Protein AF-A0A7K7XBL2-F1 (afdb_monomer)

Organism: NCBI:txid874463

InterPro domains:
  IPR002156 Ribonuclease H domain [PS50879] (1-96)
  IPR003308 Integrase, N-terminal zinc-binding domain [PF02022] (103-140)
  IPR003308 Integrase, N-terminal zinc-binding domain [PS50876] (98-141)
  IPR012337 Ribonuclease H-like superfamily [SSF53098] (4-95)
  IPR017856 Integrase-like, N-terminal [G3DSA:1.10.10.200] (102-154)
  IPR017856 Integrase-like, N-terminal [SSF46919] (98-147)
  IPR036397 Ribonuclease H superfamily [G3DSA:3.30.420.10] (1-101)

pLDDT: mean 78.13, std 14.76, range [28.42, 95.19]

Structure (mmCIF, N/CA/C/O backbone):
data_AF-A0A7K7XBL2-F1
#
_entry.id   AF-A0A7K7XBL2-F1
#
loop_
_atom_site.group_PDB
_atom_site.id
_atom_site.type_symbol
_atom_site.label_atom_id
_atom_site.label_alt_id
_atom_site.label_comp_id
_atom_site.label_asym_id
_atom_site.label_entity_id
_atom_site.label_seq_id
_atom_site.pdbx_PDB_ins_code
_atom_site.Cartn_x
_atom_site.Cartn_y
_atom_site.Cartn_z
_atom_site.occupancy
_atom_site.B_iso_or_equiv
_atom_site.auth_seq_id
_atom_site.auth_comp_id
_atom_site.auth_asym_id
_atom_site.auth_atom_id
_atom_site.pdbx_PDB_model_num
ATOM 1 N N . VAL A 1 1 ? 4.829 0.782 -4.643 1.00 77.38 1 VAL A N 1
ATOM 2 C CA . VAL A 1 1 ? 4.512 2.228 -4.648 1.00 77.38 1 VAL A CA 1
ATOM 3 C C . VAL A 1 1 ? 3.126 2.539 -4.106 1.00 77.38 1 VAL A C 1
ATOM 5 O O . VAL A 1 1 ? 3.065 3.155 -3.060 1.00 77.38 1 VAL A O 1
ATOM 8 N N . LYS A 1 2 ? 2.027 2.048 -4.707 1.00 87.38 2 LYS A N 1
ATOM 9 C CA . LYS A 1 2 ? 0.661 2.335 -4.210 1.00 87.38 2 LYS A CA 1
ATOM 10 C C . LYS A 1 2 ? 0.447 1.975 -2.727 1.00 87.38 2 LYS A C 1
ATOM 12 O O . LYS A 1 2 ? -0.120 2.770 -1.995 1.00 87.38 2 LYS A O 1
ATOM 17 N N . LEU A 1 3 ? 0.983 0.836 -2.269 1.00 90.31 3 LEU A N 1
ATOM 18 C CA . LEU A 1 3 ? 0.957 0.457 -0.846 1.00 90.31 3 LEU A CA 1
ATOM 19 C C . LEU A 1 3 ? 1.743 1.432 0.049 1.00 90.31 3 LEU A C 1
ATOM 21 O O . LEU A 1 3 ? 1.264 1.794 1.113 1.00 90.31 3 LEU A O 1
ATOM 25 N N . ALA A 1 4 ? 2.922 1.878 -0.393 1.00 90.69 4 ALA A N 1
ATOM 26 C CA . ALA A 1 4 ? 3.733 2.840 0.355 1.00 90.69 4 ALA A CA 1
ATOM 27 C C . ALA A 1 4 ? 3.031 4.203 0.458 1.00 90.69 4 ALA A C 1
ATOM 29 O O . ALA A 1 4 ? 2.942 4.756 1.544 1.00 90.69 4 ALA A O 1
ATOM 30 N N . ALA A 1 5 ? 2.420 4.674 -0.634 1.00 90.50 5 ALA A N 1
ATOM 31 C CA . ALA A 1 5 ? 1.599 5.884 -0.622 1.00 90.50 5 ALA A CA 1
ATOM 32 C C . ALA A 1 5 ? 0.406 5.765 0.346 1.00 90.50 5 ALA A C 1
ATOM 34 O O . ALA A 1 5 ? 0.039 6.732 1.009 1.00 90.50 5 ALA A O 1
ATOM 35 N N . SER A 1 6 ? -0.191 4.572 0.474 1.00 91.88 6 SER A N 1
ATOM 36 C CA . SER A 1 6 ? -1.220 4.329 1.493 1.00 91.88 6 SER A CA 1
ATOM 37 C C . SER A 1 6 ? -0.650 4.443 2.905 1.00 91.88 6 SER A C 1
ATOM 39 O O . SER A 1 6 ? -1.227 5.163 3.710 1.00 91.88 6 SER A O 1
ATOM 41 N N . VAL A 1 7 ? 0.494 3.816 3.197 1.00 93.94 7 VAL A N 1
ATOM 42 C CA . VAL A 1 7 ? 1.169 3.944 4.505 1.00 93.94 7 VAL A CA 1
ATOM 43 C C . VAL A 1 7 ? 1.428 5.410 4.856 1.00 93.94 7 VAL A C 1
ATOM 45 O O . VAL A 1 7 ? 1.053 5.851 5.939 1.00 93.94 7 VAL A O 1
ATOM 48 N N . GLU A 1 8 ? 1.983 6.183 3.922 1.00 93.62 8 GLU A N 1
ATOM 49 C CA . GLU A 1 8 ? 2.221 7.619 4.110 1.00 93.62 8 GLU A CA 1
ATOM 50 C C . GLU A 1 8 ? 0.920 8.387 4.368 1.00 93.62 8 GLU A C 1
ATOM 52 O O . GLU A 1 8 ? 0.862 9.223 5.265 1.00 93.62 8 GLU A O 1
ATOM 57 N N . THR A 1 9 ? -0.158 8.067 3.648 1.00 93.31 9 THR A N 1
ATOM 58 C CA . THR A 1 9 ? -1.471 8.700 3.859 1.00 93.31 9 THR A CA 1
ATOM 59 C C . THR A 1 9 ? -2.007 8.432 5.268 1.00 93.31 9 THR A C 1
ATOM 61 O O . THR A 1 9 ? -2.473 9.352 5.942 1.00 93.31 9 THR A O 1
ATOM 64 N N . PHE A 1 10 ? -1.908 7.186 5.742 1.00 93.88 10 PHE A N 1
ATOM 65 C CA . PHE A 1 10 ? -2.316 6.805 7.098 1.00 93.88 10 PHE A CA 1
ATOM 66 C C . PHE A 1 10 ? -1.456 7.480 8.173 1.00 93.88 10 PHE A C 1
ATOM 68 O O . PHE A 1 10 ? -1.978 7.871 9.218 1.00 93.88 10 PHE A O 1
ATOM 75 N N . GLN A 1 11 ? -0.163 7.669 7.907 1.00 94.12 11 GLN A N 1
ATOM 76 C CA . GLN A 1 11 ? 0.741 8.395 8.792 1.00 94.12 11 GLN A CA 1
ATOM 77 C C . GLN A 1 11 ? 0.396 9.888 8.871 1.00 94.12 11 GLN A C 1
ATOM 79 O O . GLN A 1 11 ? 0.334 10.446 9.970 1.00 94.12 11 GLN A O 1
ATOM 84 N N . LEU A 1 12 ? 0.181 10.536 7.721 1.00 94.44 12 LEU A N 1
ATOM 85 C CA . LEU A 1 12 ? -0.116 11.968 7.629 1.00 94.44 12 LEU A CA 1
ATOM 86 C C . LEU A 1 12 ? -1.440 12.308 8.313 1.00 94.44 12 LEU A C 1
ATOM 88 O O . LEU A 1 12 ? -1.511 13.261 9.084 1.00 94.44 12 LEU A O 1
ATOM 92 N N . LEU A 1 13 ? -2.465 11.487 8.087 1.00 92.88 13 LEU A N 1
ATOM 93 C CA . LEU A 1 13 ? -3.812 11.701 8.615 1.00 92.88 13 LEU A CA 1
ATOM 94 C C . LEU A 1 13 ? -4.085 10.883 9.882 1.00 92.88 13 LEU A C 1
ATOM 96 O O . LEU A 1 13 ? -5.236 10.580 10.186 1.00 92.88 13 LEU A O 1
ATOM 100 N N . LYS A 1 14 ? -3.054 10.518 10.657 1.00 90.81 14 LYS A N 1
ATOM 101 C CA . LYS A 1 14 ? -3.189 9.649 11.846 1.00 90.81 14 LYS A CA 1
ATOM 102 C C . LYS A 1 14 ? -4.218 10.138 12.882 1.00 90.81 14 LYS A C 1
ATOM 104 O O . LYS A 1 14 ? -4.860 9.324 13.542 1.00 90.81 14 LYS A O 1
ATOM 109 N N . ASN A 1 15 ? -4.396 11.456 12.988 1.00 92.06 15 ASN A N 1
ATOM 110 C CA . ASN A 1 15 ? -5.250 12.121 13.977 1.00 92.06 15 ASN A CA 1
ATOM 111 C C . ASN A 1 15 ? -6.544 12.707 13.377 1.00 92.06 15 ASN A C 1
ATOM 113 O O . ASN A 1 15 ? -7.228 13.464 14.054 1.00 92.06 15 ASN A O 1
ATOM 117 N N . GLU A 1 16 ? -6.874 12.386 12.128 1.00 93.75 16 GLU A N 1
ATOM 118 C CA . GLU A 1 16 ? -8.047 12.914 11.420 1.00 93.75 16 GLU A CA 1
ATOM 119 C C . GLU A 1 16 ? -8.793 11.776 10.727 1.00 93.75 16 GLU A C 1
ATOM 121 O O . GLU A 1 16 ? -8.146 10.792 10.383 1.00 93.75 16 GLU A O 1
ATOM 126 N N . PRO A 1 17 ? -10.114 11.852 10.485 1.00 93.12 17 PRO A N 1
ATOM 127 C CA . PRO A 1 17 ? -10.826 10.852 9.687 1.00 93.12 17 PRO A CA 1
ATOM 128 C C . PRO A 1 17 ? -10.264 10.765 8.258 1.00 93.12 17 PRO A C 1
ATOM 130 O O . PRO A 1 17 ? -9.901 11.772 7.657 1.00 93.12 17 PRO A O 1
ATOM 133 N N . LEU A 1 18 ? -10.201 9.552 7.703 1.00 93.88 18 LEU A N 1
ATOM 134 C CA . LEU A 1 18 ? -9.555 9.286 6.412 1.00 93.88 18 LEU A CA 1
ATOM 135 C C . LEU A 1 18 ? -10.541 8.665 5.422 1.00 93.88 18 LEU A C 1
ATOM 137 O O . LEU A 1 18 ? -11.119 7.622 5.702 1.00 93.88 18 LEU A O 1
ATOM 141 N N . ASN A 1 19 ? -10.653 9.247 4.230 1.00 92.56 19 ASN A N 1
ATOM 142 C CA . ASN A 1 19 ? -11.345 8.636 3.095 1.00 92.56 19 ASN A CA 1
ATOM 143 C C . ASN A 1 19 ? -10.319 8.306 2.008 1.00 92.56 19 ASN A C 1
ATOM 145 O O . ASN A 1 19 ? -9.900 9.185 1.255 1.00 92.56 19 ASN A O 1
ATOM 149 N N . LEU A 1 20 ? -9.895 7.045 1.936 1.00 90.44 20 LEU A N 1
ATOM 150 C CA . LEU A 1 20 ? -8.928 6.588 0.948 1.00 90.44 20 LEU A CA 1
ATOM 151 C C . LEU A 1 20 ? -9.640 6.107 -0.319 1.00 90.44 20 LEU A C 1
ATOM 153 O O . LEU A 1 20 ? -10.333 5.090 -0.320 1.00 90.44 20 LEU A O 1
ATOM 157 N N . ILE A 1 21 ? -9.405 6.811 -1.421 1.00 88.94 21 ILE A N 1
ATOM 158 C CA . ILE A 1 21 ? -9.854 6.411 -2.754 1.00 88.94 21 ILE A CA 1
ATOM 159 C C . ILE A 1 21 ? -8.642 5.839 -3.486 1.00 88.94 21 ILE A C 1
ATOM 161 O O . ILE A 1 21 ? -7.639 6.529 -3.660 1.00 88.94 21 ILE A O 1
ATOM 165 N N . SER A 1 22 ? -8.709 4.574 -3.898 1.00 87.62 22 SER A N 1
ATOM 166 C CA . SER A 1 22 ? -7.607 3.922 -4.613 1.00 87.62 22 SER A CA 1
ATOM 167 C C . SER A 1 22 ? -8.113 3.108 -5.790 1.00 87.62 22 SER A C 1
ATOM 169 O O . SER A 1 22 ? -9.135 2.432 -5.706 1.00 87.62 22 SER A O 1
ATOM 171 N N . ASP A 1 23 ? -7.360 3.111 -6.885 1.00 85.25 23 ASP A N 1
ATOM 172 C CA . ASP A 1 23 ? -7.607 2.248 -8.039 1.00 85.25 23 ASP A CA 1
ATOM 173 C C . ASP A 1 23 ? -6.952 0.866 -7.932 1.00 85.25 23 ASP A C 1
ATOM 175 O O . ASP A 1 23 ? -7.216 -0.034 -8.735 1.00 85.25 23 ASP A O 1
ATOM 179 N N . SER A 1 24 ? -6.145 0.660 -6.893 1.00 87.94 24 SER A N 1
ATOM 180 C CA . SER A 1 24 ? -5.448 -0.589 -6.636 1.00 87.94 24 SER A CA 1
ATOM 181 C C . SER A 1 24 ? -6.317 -1.548 -5.834 1.00 87.94 24 SER A C 1
ATOM 183 O O . SER A 1 24 ? -6.343 -1.487 -4.605 1.00 87.94 24 SER A O 1
ATOM 185 N N . LEU A 1 25 ? -6.955 -2.509 -6.513 1.00 89.12 25 LEU A N 1
ATOM 186 C CA . LEU A 1 25 ? -7.670 -3.612 -5.848 1.00 89.12 25 LEU A CA 1
ATOM 187 C C . LEU A 1 25 ? -6.809 -4.316 -4.797 1.00 89.12 25 LEU A C 1
ATOM 189 O O . LEU A 1 25 ? -7.324 -4.758 -3.774 1.00 89.12 25 LEU A O 1
ATOM 193 N N . TYR A 1 26 ? -5.500 -4.396 -5.038 1.00 89.50 26 TYR A N 1
ATOM 194 C CA . TYR A 1 26 ? -4.543 -4.979 -4.109 1.00 89.50 26 TYR A CA 1
ATOM 195 C C . TYR A 1 26 ? -4.496 -4.221 -2.773 1.00 89.50 26 TYR A C 1
ATOM 197 O O . TYR A 1 26 ? -4.626 -4.835 -1.719 1.00 89.50 26 TYR A O 1
ATOM 205 N N . VAL A 1 27 ? -4.380 -2.888 -2.811 1.00 91.38 27 VAL A N 1
ATOM 206 C CA . VAL A 1 27 ? -4.356 -2.043 -1.601 1.00 91.38 27 VAL A CA 1
ATOM 207 C C . VAL A 1 27 ? -5.685 -2.125 -0.856 1.00 91.38 27 VAL A C 1
ATOM 209 O O . VAL A 1 27 ? -5.694 -2.333 0.353 1.00 91.38 27 VAL A O 1
ATOM 212 N N . ILE A 1 28 ? -6.802 -2.025 -1.583 1.00 92.81 28 ILE A N 1
ATOM 213 C CA . ILE A 1 28 ? -8.148 -2.127 -1.004 1.00 92.81 28 ILE A CA 1
ATOM 214 C C . ILE A 1 28 ? -8.330 -3.475 -0.295 1.00 92.81 28 ILE A C 1
ATOM 216 O O . ILE A 1 28 ? -8.799 -3.534 0.837 1.00 92.81 28 ILE A O 1
ATOM 220 N N . SER A 1 29 ? -7.917 -4.565 -0.947 1.00 91.50 29 SER A N 1
ATOM 221 C CA . SER A 1 29 ? -8.049 -5.918 -0.397 1.00 91.50 29 SER A CA 1
ATOM 222 C C . SER A 1 29 ? -7.207 -6.122 0.858 1.00 91.50 29 SER A C 1
ATOM 224 O O . SER A 1 29 ? -7.648 -6.827 1.762 1.00 91.50 29 SER A O 1
ATOM 226 N N . ILE A 1 30 ? -6.018 -5.511 0.919 1.00 93.75 30 ILE A N 1
ATOM 227 C CA . ILE A 1 30 ? -5.188 -5.508 2.126 1.00 93.75 30 ILE A CA 1
ATOM 228 C C . ILE A 1 30 ? -5.911 -4.762 3.240 1.00 93.75 30 ILE A C 1
ATOM 230 O O . ILE A 1 30 ? -6.143 -5.349 4.288 1.00 93.75 30 ILE A O 1
ATOM 234 N N . LEU A 1 31 ? -6.316 -3.511 3.015 1.00 93.38 31 LEU A N 1
ATOM 235 C CA . LEU A 1 31 ? -6.936 -2.679 4.052 1.00 93.38 31 LEU A CA 1
ATOM 236 C C . LEU A 1 31 ? -8.222 -3.287 4.620 1.00 93.38 31 LEU A C 1
ATOM 238 O O . LEU A 1 31 ? -8.447 -3.209 5.819 1.00 93.38 31 LEU A O 1
ATOM 242 N N . ASN A 1 32 ? -9.010 -3.972 3.792 1.00 91.44 32 ASN A N 1
ATOM 243 C CA . ASN A 1 32 ? -10.224 -4.661 4.240 1.00 91.44 32 ASN A CA 1
ATOM 244 C C . ASN A 1 32 ? -9.961 -5.892 5.122 1.00 91.44 32 ASN A C 1
ATOM 246 O O . ASN A 1 32 ? -10.896 -6.436 5.702 1.00 91.44 32 ASN A O 1
ATOM 250 N N . ARG A 1 33 ? -8.728 -6.404 5.158 1.00 92.06 33 ARG A N 1
ATOM 251 C CA . ARG A 1 33 ? -8.378 -7.650 5.861 1.00 92.06 33 ARG A CA 1
ATOM 252 C C . ARG A 1 33 ? -7.321 -7.450 6.934 1.00 92.06 33 ARG A C 1
ATOM 254 O O . ARG A 1 33 ? -7.221 -8.290 7.821 1.00 92.06 33 ARG A O 1
ATOM 261 N N . ILE A 1 34 ? -6.536 -6.378 6.836 1.00 92.31 34 ILE A N 1
ATOM 262 C CA . ILE A 1 34 ? -5.315 -6.193 7.615 1.00 92.31 34 ILE A CA 1
ATOM 263 C C . ILE A 1 34 ? -5.607 -6.185 9.116 1.00 92.31 34 ILE A C 1
ATOM 265 O O . ILE A 1 34 ? -4.910 -6.878 9.846 1.00 92.31 34 ILE A O 1
ATOM 269 N N . GLU A 1 35 ? -6.696 -5.537 9.541 1.00 87.81 35 GLU A N 1
ATOM 270 C CA . GLU A 1 35 ? -7.133 -5.433 10.943 1.00 87.81 35 GLU A CA 1
ATOM 271 C C . GLU A 1 35 ? -7.329 -6.794 11.629 1.00 87.81 35 GLU A C 1
ATOM 273 O O . GLU A 1 35 ? -6.993 -6.958 12.797 1.00 87.81 35 GLU A O 1
ATOM 278 N N . HIS A 1 36 ? -7.817 -7.796 10.894 1.00 87.19 36 HIS A N 1
ATOM 279 C CA . HIS A 1 36 ? -8.119 -9.129 11.428 1.00 87.19 36 HIS A CA 1
ATOM 280 C C . HIS A 1 36 ? -7.154 -10.206 10.921 1.00 87.19 36 HIS A C 1
ATOM 282 O O . HIS A 1 36 ? -7.471 -11.397 10.942 1.00 87.19 36 HIS A O 1
ATOM 288 N N . SER A 1 37 ? -5.990 -9.805 10.413 1.00 88.12 37 SER A N 1
ATOM 289 C CA . SER A 1 37 ? -5.013 -10.721 9.829 1.00 88.12 37 SER A CA 1
ATOM 290 C C . SER A 1 37 ? -3.759 -10.839 10.683 1.00 88.12 37 SER A C 1
ATOM 292 O O . SER A 1 37 ? -3.337 -9.889 11.332 1.00 88.12 37 SER A O 1
ATOM 294 N N . PHE A 1 38 ? -3.121 -12.007 10.629 1.00 87.88 38 PHE A N 1
ATOM 295 C CA . PHE A 1 38 ? -1.785 -12.194 11.181 1.00 87.88 38 PHE A CA 1
ATOM 296 C C . PHE A 1 38 ? -0.751 -12.011 10.074 1.00 87.88 38 PHE A C 1
ATOM 298 O O . PHE A 1 38 ? -0.773 -12.723 9.065 1.00 87.88 38 PHE A O 1
ATOM 305 N N . LEU A 1 39 ? 0.169 -11.069 10.266 1.00 89.44 39 LEU A N 1
ATOM 306 C CA . LEU A 1 39 ? 1.279 -10.858 9.346 1.00 89.44 39 LEU A CA 1
ATOM 307 C C . LEU A 1 39 ? 2.400 -11.855 9.638 1.00 89.44 39 LEU A C 1
ATOM 309 O O . LEU A 1 39 ? 2.923 -11.926 10.748 1.00 89.44 39 LEU A O 1
ATOM 313 N N . LYS A 1 40 ? 2.789 -12.616 8.614 1.00 90.25 40 LYS A N 1
ATOM 314 C CA . LYS A 1 40 ? 3.963 -13.490 8.646 1.00 90.25 40 LYS A CA 1
ATOM 315 C C . LYS A 1 40 ? 5.106 -12.831 7.885 1.00 90.25 40 LYS A C 1
ATOM 317 O O . LYS A 1 40 ? 4.887 -12.266 6.814 1.00 90.25 40 LYS A O 1
ATOM 322 N N . GLU A 1 41 ? 6.321 -12.950 8.411 1.00 89.06 41 GLU A N 1
ATOM 323 C CA . GLU A 1 41 ? 7.515 -12.486 7.710 1.00 89.06 41 GLU A CA 1
ATOM 324 C C . GLU A 1 41 ? 7.698 -13.229 6.377 1.00 89.06 41 GLU A C 1
ATOM 326 O O . GLU A 1 41 ? 7.514 -14.446 6.274 1.00 89.06 41 GLU A O 1
ATOM 331 N N . VAL A 1 42 ? 8.043 -12.467 5.340 1.00 88.00 42 VAL A N 1
ATOM 332 C CA . VAL A 1 42 ? 8.262 -12.954 3.975 1.00 88.00 42 VAL A CA 1
ATOM 333 C C . VAL A 1 42 ? 9.661 -12.575 3.503 1.00 88.00 42 VAL A C 1
ATOM 335 O O . VAL A 1 42 ? 10.252 -11.615 3.989 1.00 88.00 42 VAL A O 1
ATOM 338 N N . HIS A 1 43 ? 10.176 -13.281 2.492 1.00 90.44 43 HIS A N 1
ATOM 339 C CA . HIS A 1 43 ? 11.507 -13.015 1.927 1.00 90.44 43 HIS A CA 1
ATOM 340 C C . HIS A 1 43 ? 11.706 -11.555 1.482 1.00 90.44 43 HIS A C 1
ATOM 342 O O . HIS A 1 43 ? 12.808 -11.017 1.575 1.00 90.44 43 HIS A O 1
ATOM 348 N N . ASN A 1 44 ? 10.639 -10.893 1.022 1.00 91.31 44 ASN A N 1
ATOM 349 C CA . ASN A 1 44 ? 10.675 -9.473 0.700 1.00 91.31 44 ASN A CA 1
ATOM 350 C C . ASN A 1 44 ? 10.523 -8.625 1.973 1.00 91.31 44 ASN A C 1
ATOM 352 O O . ASN A 1 44 ? 9.416 -8.226 2.341 1.00 91.31 44 ASN A O 1
ATOM 356 N N . LYS A 1 45 ? 11.657 -8.316 2.611 1.00 92.06 45 LYS A N 1
ATOM 357 C CA . LYS A 1 45 ? 11.713 -7.506 3.838 1.00 92.06 45 LYS A CA 1
ATOM 358 C C . LYS A 1 45 ? 11.032 -6.145 3.691 1.00 92.06 45 LYS A C 1
ATOM 360 O O . LYS A 1 45 ? 10.316 -5.732 4.592 1.00 92.06 45 LYS A O 1
ATOM 365 N N . ASN A 1 46 ? 11.189 -5.474 2.548 1.00 91.12 46 ASN A N 1
ATOM 366 C CA . ASN A 1 46 ? 10.578 -4.160 2.318 1.00 91.12 46 ASN A CA 1
ATOM 367 C C . ASN A 1 46 ? 9.049 -4.240 2.300 1.00 91.12 46 ASN A C 1
ATOM 369 O O . ASN A 1 46 ? 8.374 -3.383 2.864 1.00 91.12 46 ASN A O 1
ATOM 373 N N . LEU A 1 47 ? 8.496 -5.279 1.669 1.00 90.88 47 LEU A N 1
ATOM 374 C CA . LEU A 1 47 ? 7.054 -5.510 1.675 1.00 90.88 47 LEU A CA 1
ATOM 375 C C . LEU A 1 47 ? 6.553 -5.820 3.087 1.00 90.88 47 LEU A C 1
ATOM 377 O O . LEU A 1 47 ? 5.528 -5.277 3.488 1.00 90.88 47 LEU A O 1
ATOM 381 N N . PHE A 1 48 ? 7.275 -6.665 3.828 1.00 92.94 48 PHE A N 1
ATOM 382 C CA . PHE A 1 48 ? 6.920 -6.988 5.207 1.00 92.94 48 PHE A CA 1
ATOM 383 C C . PHE A 1 48 ? 6.912 -5.738 6.091 1.00 92.94 48 PHE A C 1
ATOM 385 O O . PHE A 1 48 ? 5.923 -5.497 6.769 1.00 92.94 48 PHE A O 1
ATOM 392 N N . ILE A 1 49 ? 7.948 -4.897 6.005 1.00 94.44 49 ILE A N 1
ATOM 393 C CA . ILE A 1 49 ? 8.020 -3.625 6.737 1.00 94.44 49 ILE A CA 1
ATOM 394 C C . ILE A 1 49 ? 6.809 -2.746 6.409 1.00 94.44 49 ILE A C 1
ATOM 396 O O . ILE A 1 49 ? 6.117 -2.315 7.322 1.00 94.44 49 ILE A O 1
ATOM 400 N N . LEU A 1 50 ? 6.498 -2.536 5.124 1.00 95.00 50 LEU A N 1
ATOM 401 C CA . LEU A 1 50 ? 5.346 -1.719 4.723 1.00 95.00 50 LEU A CA 1
ATOM 402 C C . LEU A 1 50 ? 4.017 -2.260 5.265 1.00 95.00 50 LEU A C 1
ATOM 404 O O . LEU A 1 50 ? 3.174 -1.477 5.694 1.00 95.00 50 LEU A O 1
ATOM 408 N N . LEU A 1 51 ? 3.817 -3.580 5.234 1.00 94.62 51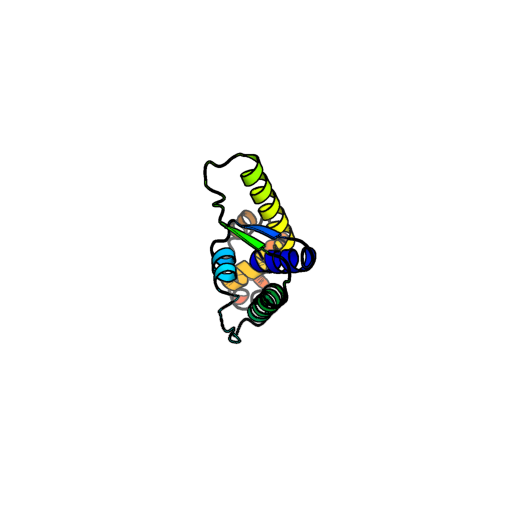 LEU A N 1
ATOM 409 C CA . LEU A 1 51 ? 2.599 -4.210 5.745 1.00 94.62 51 LEU A CA 1
ATOM 410 C C . LEU A 1 51 ? 2.500 -4.094 7.265 1.00 94.62 51 LEU A C 1
ATOM 412 O O . LEU A 1 51 ? 1.438 -3.730 7.757 1.00 94.62 51 LEU A O 1
ATOM 416 N N . SER A 1 52 ? 3.588 -4.346 7.991 1.00 94.25 52 SER A N 1
ATOM 417 C CA . SER A 1 52 ? 3.629 -4.207 9.450 1.00 94.25 52 SER A CA 1
ATOM 418 C C . SER A 1 52 ? 3.377 -2.764 9.876 1.00 94.25 52 SER A C 1
ATOM 420 O O . SER A 1 52 ? 2.532 -2.515 10.726 1.00 94.25 52 SER A O 1
ATOM 422 N N . THR A 1 53 ? 4.005 -1.793 9.210 1.00 95.19 53 THR A N 1
ATOM 423 C CA . THR A 1 53 ? 3.759 -0.372 9.479 1.00 95.19 53 THR A CA 1
ATOM 424 C C . THR A 1 53 ? 2.311 0.025 9.183 1.00 95.19 53 THR A C 1
ATOM 426 O O . THR A 1 53 ? 1.697 0.747 9.965 1.00 95.19 53 THR A O 1
ATOM 429 N N . LEU A 1 54 ? 1.731 -0.453 8.075 1.00 94.94 54 LEU A N 1
ATOM 430 C CA . LEU A 1 54 ? 0.320 -0.200 7.774 1.00 94.94 54 LEU A CA 1
ATOM 431 C C . LEU A 1 54 ? -0.602 -0.804 8.839 1.00 94.94 54 LEU A C 1
ATOM 433 O O . LEU A 1 54 ? -1.565 -0.162 9.248 1.00 94.94 54 LEU A O 1
ATOM 437 N N . TYR A 1 55 ? -0.304 -2.028 9.272 1.00 95.00 55 TYR A N 1
ATOM 438 C CA . TYR A 1 55 ? -1.040 -2.736 10.313 1.00 95.00 55 TYR A CA 1
ATOM 439 C C . TYR A 1 55 ? -1.020 -1.959 11.632 1.00 95.00 55 TYR A C 1
ATOM 441 O O . TYR A 1 55 ? -2.083 -1.706 12.194 1.00 95.00 55 TYR A O 1
ATOM 449 N N . ASP A 1 56 ? 0.148 -1.474 12.057 1.00 93.94 56 ASP A N 1
ATOM 450 C CA . ASP A 1 56 ? 0.284 -0.648 13.261 1.00 93.94 56 ASP A CA 1
ATOM 451 C C . ASP A 1 56 ? -0.548 0.638 13.167 1.00 93.94 56 ASP A C 1
ATOM 453 O O . ASP A 1 56 ? -1.224 1.013 14.129 1.00 93.94 56 ASP A O 1
ATOM 457 N N . TYR A 1 57 ? -0.556 1.299 12.001 1.00 94.00 57 TYR A N 1
ATOM 458 C CA . TYR A 1 57 ? -1.367 2.499 11.788 1.00 94.00 57 TYR A CA 1
ATOM 459 C C . TYR A 1 57 ? -2.864 2.235 11.790 1.00 94.00 57 TYR A C 1
ATOM 461 O O . TYR A 1 57 ? -3.604 3.115 12.217 1.00 94.00 57 TYR A O 1
ATOM 469 N N . VAL A 1 58 ? -3.313 1.082 11.294 1.00 92.69 58 VAL A N 1
ATOM 470 C CA . VAL A 1 58 ? -4.730 0.703 11.314 1.00 92.69 58 VAL A CA 1
ATOM 471 C C . VAL A 1 58 ? -5.157 0.354 12.738 1.00 92.69 58 VAL A C 1
ATOM 473 O O . VAL A 1 58 ? -6.168 0.872 13.201 1.00 92.69 58 VAL A O 1
ATOM 476 N N . LEU A 1 59 ? -4.363 -0.442 13.459 1.00 91.62 59 LEU A N 1
ATOM 477 C CA . LEU A 1 59 ? -4.679 -0.863 14.825 1.00 91.62 59 LEU A CA 1
ATOM 478 C C . LEU A 1 59 ? -4.652 0.277 15.844 1.00 91.62 59 LEU A C 1
ATOM 480 O O . LEU A 1 59 ? -5.514 0.345 16.715 1.00 91.62 59 LEU A O 1
ATOM 484 N N . CYS A 1 60 ? -3.657 1.164 15.772 1.00 90.62 60 CYS A N 1
ATOM 485 C CA . CYS A 1 60 ? -3.500 2.246 16.750 1.00 90.62 60 CYS A CA 1
ATOM 486 C C . CYS A 1 60 ? -4.417 3.444 16.468 1.00 90.62 60 CYS A C 1
ATOM 488 O O . CYS A 1 60 ? -4.320 4.477 17.138 1.00 90.62 60 CYS A O 1
ATOM 490 N N . ARG A 1 61 ? -5.260 3.367 15.437 1.00 91.38 61 ARG A N 1
ATOM 491 C CA . ARG A 1 61 ? -6.036 4.507 14.970 1.00 91.38 61 ARG A CA 1
ATOM 492 C C . ARG A 1 61 ? -7.274 4.727 15.830 1.00 91.38 61 ARG A C 1
ATOM 494 O O . ARG A 1 61 ? -8.148 3.876 15.901 1.00 91.38 61 ARG A O 1
ATOM 501 N N . CYS A 1 62 ? -7.412 5.928 16.388 1.00 91.25 62 CYS A N 1
ATOM 502 C CA . CYS A 1 62 ? -8.629 6.321 17.113 1.00 91.25 62 CYS A CA 1
ATOM 503 C C . CYS A 1 62 ? -9.751 6.837 16.192 1.00 91.25 62 CYS A C 1
ATOM 505 O O . CYS A 1 62 ? -10.899 6.944 16.613 1.00 91.25 62 CYS A O 1
ATOM 507 N N . HIS A 1 63 ? -9.421 7.202 14.950 1.00 92.19 63 HIS A N 1
ATOM 508 C CA . HIS A 1 63 ? -10.350 7.814 13.999 1.00 92.19 63 HIS A CA 1
ATOM 509 C C . HIS A 1 63 ? -10.779 6.819 12.924 1.00 92.19 63 HIS A C 1
ATOM 511 O O . HIS A 1 63 ? -9.952 6.086 12.377 1.00 92.19 63 HIS A O 1
ATOM 517 N N . CYS A 1 64 ? -12.058 6.859 12.549 1.00 90.75 64 CYS A N 1
ATOM 518 C CA . CYS A 1 64 ? -12.587 6.037 11.465 1.00 90.75 64 CYS A CA 1
ATOM 519 C C . CYS A 1 64 ? -11.836 6.293 10.147 1.00 90.75 64 CYS A C 1
ATOM 521 O O . CYS A 1 64 ? -11.312 7.389 9.890 1.00 90.75 64 CYS A O 1
ATOM 523 N N . PHE A 1 65 ? -11.795 5.273 9.298 1.00 93.56 65 PHE A N 1
ATOM 524 C CA . PHE A 1 65 ? -11.368 5.416 7.917 1.00 93.56 65 PHE A CA 1
ATOM 525 C C . PHE A 1 65 ? -12.292 4.625 6.994 1.00 93.56 65 PHE A C 1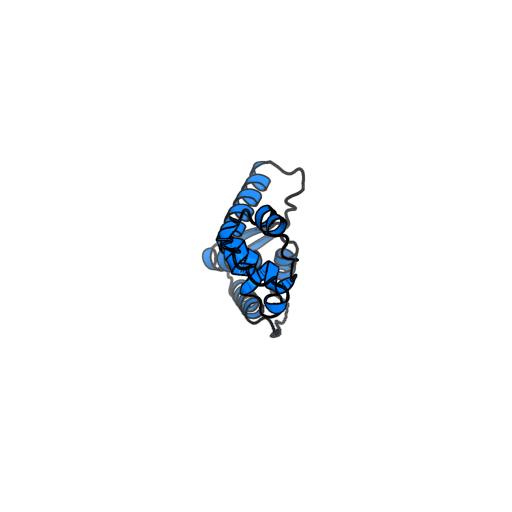
ATOM 527 O O . PHE A 1 65 ? -12.822 3.584 7.373 1.00 93.56 65 PHE A O 1
ATOM 534 N N . TYR A 1 66 ? -12.474 5.129 5.779 1.00 92.25 66 TYR A N 1
ATOM 535 C CA . TYR A 1 66 ? -13.236 4.473 4.726 1.00 92.25 66 TYR A CA 1
ATOM 536 C C . TYR A 1 66 ? -12.344 4.269 3.518 1.00 92.25 66 TYR A C 1
ATOM 538 O O . TYR A 1 66 ? -11.534 5.132 3.173 1.00 92.25 66 TYR A O 1
ATOM 546 N N . VAL A 1 67 ? -12.504 3.124 2.864 1.00 91.31 67 VAL A N 1
ATOM 547 C CA . VAL A 1 67 ? -11.708 2.765 1.696 1.00 91.31 67 VAL A CA 1
ATOM 548 C C . VAL A 1 67 ? -12.639 2.446 0.536 1.00 91.31 67 VAL A C 1
ATOM 550 O O . VAL A 1 67 ? -13.524 1.601 0.656 1.00 91.31 67 VAL A O 1
ATOM 553 N N . ILE A 1 68 ? -12.443 3.120 -0.596 1.00 89.88 68 ILE A N 1
ATOM 554 C CA . ILE A 1 68 ? -13.253 2.940 -1.803 1.00 89.88 68 ILE A CA 1
ATOM 555 C C . ILE A 1 68 ? -12.344 2.548 -2.963 1.00 89.88 68 ILE A C 1
ATOM 557 O O . ILE A 1 68 ? -11.354 3.224 -3.258 1.00 89.88 68 ILE A O 1
ATOM 561 N N . HIS A 1 69 ? -12.706 1.458 -3.646 1.00 88.19 69 HIS A N 1
ATOM 562 C CA . HIS A 1 69 ? -12.062 1.077 -4.899 1.00 88.19 69 HIS A CA 1
ATOM 563 C C . HIS A 1 69 ? -12.632 1.874 -6.076 1.00 88.19 69 HIS A C 1
ATOM 565 O O . HIS A 1 69 ? -13.846 1.910 -6.268 1.00 88.19 69 HIS A O 1
ATOM 571 N N . PHE A 1 70 ? -11.761 2.459 -6.897 1.00 79.50 70 PHE A N 1
ATOM 572 C CA . PHE A 1 70 ? -12.137 3.209 -8.095 1.00 79.50 70 PHE A CA 1
ATOM 573 C C . PHE A 1 70 ? -11.397 2.685 -9.327 1.00 79.50 70 PHE A C 1
ATOM 575 O O . PHE A 1 70 ? -10.188 2.831 -9.435 1.00 79.50 70 PHE A O 1
ATOM 582 N N . LYS A 1 71 ? -12.081 2.116 -10.323 1.00 70.94 71 LYS A N 1
ATOM 583 C CA . LYS A 1 71 ? -11.401 1.742 -11.577 1.00 70.94 71 LYS A CA 1
ATOM 584 C C . LYS A 1 71 ? -11.085 2.989 -12.406 1.00 70.94 71 LYS A C 1
ATOM 586 O O . LYS A 1 71 ? -11.992 3.617 -12.943 1.00 70.94 71 LYS A O 1
ATOM 591 N N . SER A 1 72 ? -9.802 3.262 -12.619 1.00 59.69 72 SER A N 1
ATOM 592 C CA . SER A 1 72 ? -9.286 4.326 -13.497 1.00 59.69 72 SER A CA 1
ATOM 593 C C . SER A 1 72 ? -9.776 4.237 -14.955 1.00 59.69 72 SER A C 1
ATOM 595 O O . SER A 1 72 ? -9.775 5.241 -15.659 1.00 59.69 72 SER A O 1
ATOM 597 N N . HIS A 1 73 ? -10.273 3.074 -15.395 1.00 62.66 73 HIS A N 1
ATOM 598 C CA . HIS A 1 73 ? -10.838 2.848 -16.736 1.00 62.66 73 HIS A CA 1
ATOM 599 C C . HIS A 1 73 ? -12.375 2.859 -16.800 1.00 62.66 73 HIS A C 1
ATOM 601 O O . HIS A 1 73 ? -12.956 2.267 -17.707 1.00 62.66 73 HIS A O 1
ATOM 607 N N . THR A 1 74 ? -13.057 3.473 -15.834 1.00 55.44 74 THR A N 1
ATOM 608 C CA . THR A 1 74 ? -14.523 3.610 -15.878 1.00 55.44 74 THR A CA 1
ATOM 609 C C . THR A 1 74 ? -14.937 4.998 -16.351 1.00 55.44 74 THR A C 1
ATOM 611 O O . THR A 1 74 ? -14.200 5.969 -16.192 1.00 55.44 74 THR A O 1
ATOM 614 N N . SER A 1 75 ? -16.128 5.089 -16.946 1.00 57.12 75 SER A N 1
ATOM 615 C CA . SER A 1 75 ? -16.786 6.315 -17.421 1.00 57.12 75 SER A CA 1
ATOM 616 C C . SER A 1 75 ? -17.277 7.194 -16.260 1.00 57.12 75 SER A C 1
ATOM 618 O O . SER A 1 75 ? -18.451 7.552 -16.182 1.00 57.12 75 SER A O 1
ATOM 620 N N . LEU A 1 76 ? -16.389 7.470 -15.308 1.00 57.16 76 LEU A N 1
ATOM 621 C CA . LEU A 1 76 ? -16.640 8.282 -14.124 1.00 57.16 76 LEU A CA 1
ATOM 622 C C . LEU A 1 76 ? -16.291 9.759 -14.389 1.00 57.16 76 LEU A C 1
ATOM 624 O O . LEU A 1 76 ? -15.631 10.065 -15.387 1.00 57.16 76 LEU A O 1
ATOM 628 N N . PRO A 1 77 ? -16.757 10.695 -13.535 1.00 60.56 77 PRO A N 1
ATOM 629 C CA . PRO A 1 77 ? -16.562 12.124 -13.743 1.00 60.56 77 PRO A CA 1
ATOM 630 C C . PRO A 1 77 ? -15.084 12.469 -13.940 1.00 60.56 77 PRO A C 1
ATOM 632 O O . PRO A 1 77 ? -14.224 12.057 -13.158 1.00 60.56 77 PRO A O 1
ATOM 635 N N . ARG A 1 78 ? -14.813 13.267 -14.976 1.00 62.75 78 ARG A N 1
ATOM 636 C CA . ARG A 1 78 ? -13.468 13.648 -15.434 1.00 62.75 78 ARG A CA 1
ATOM 637 C C . ARG A 1 78 ? -12.485 14.060 -14.314 1.00 62.75 78 ARG A C 1
ATOM 639 O O . ARG A 1 78 ? -11.350 13.591 -14.371 1.00 62.75 78 ARG A O 1
ATOM 646 N N . PRO A 1 79 ? -12.886 14.811 -13.263 1.00 65.44 79 PRO A N 1
ATOM 647 C CA . PRO A 1 79 ? -11.954 15.260 -12.222 1.00 65.44 79 PRO A CA 1
ATOM 648 C C . PRO A 1 79 ? -11.268 14.132 -11.433 1.00 65.44 79 PRO A C 1
ATOM 650 O O . PRO A 1 79 ? -10.107 14.261 -11.056 1.00 65.44 79 PRO A O 1
ATOM 653 N N . LEU A 1 80 ? -11.960 13.010 -11.194 1.00 64.50 80 LEU A N 1
ATOM 654 C CA . LEU A 1 80 ? -11.400 11.869 -10.450 1.00 64.50 80 LEU A CA 1
ATOM 655 C C . LEU A 1 80 ? -10.451 11.023 -11.308 1.00 64.50 80 LEU A C 1
ATOM 657 O O . LEU A 1 80 ? -9.520 10.399 -10.802 1.00 64.50 80 LEU A O 1
ATOM 661 N N . VAL A 1 81 ? -10.689 10.994 -12.619 1.00 66.75 81 VAL A N 1
ATOM 662 C CA . VAL A 1 81 ? -9.809 10.313 -13.575 1.00 66.75 81 VAL A CA 1
ATOM 663 C C . VAL A 1 81 ? -8.528 11.126 -13.778 1.00 66.75 81 VAL A C 1
ATOM 665 O O . VAL A 1 81 ? -7.439 10.556 -13.801 1.00 66.75 81 VAL A O 1
ATOM 668 N N . GLU A 1 82 ? -8.644 12.452 -13.865 1.00 70.88 82 GLU A N 1
ATOM 669 C CA . GLU A 1 82 ? -7.505 13.365 -13.993 1.00 70.88 82 GLU A CA 1
ATOM 670 C C . GLU A 1 82 ? -6.593 13.329 -12.764 1.00 70.88 82 GLU A C 1
ATOM 672 O O . GLU A 1 82 ? -5.379 13.202 -12.918 1.00 70.88 82 GLU A O 1
ATOM 677 N N . SER A 1 83 ? -7.151 13.360 -11.549 1.00 69.69 83 SER A N 1
ATOM 678 C CA . SER A 1 83 ? -6.343 13.286 -10.324 1.00 69.69 83 SER A CA 1
ATOM 679 C C . SER A 1 83 ? -5.563 11.972 -10.222 1.00 69.69 83 SER A C 1
ATOM 681 O O . SER A 1 83 ? -4.376 11.987 -9.893 1.00 69.69 83 SER A O 1
ATOM 683 N N . ASN A 1 84 ? -6.180 10.845 -10.595 1.00 69.38 84 ASN A N 1
ATOM 684 C CA . ASN A 1 84 ? -5.488 9.558 -10.677 1.00 69.38 84 ASN A CA 1
ATOM 685 C C . ASN A 1 84 ? -4.390 9.554 -11.747 1.00 69.38 84 ASN A C 1
ATOM 687 O O . ASN A 1 84 ? -3.292 9.072 -11.481 1.00 69.38 84 ASN A O 1
ATOM 691 N N . ALA A 1 85 ? -4.643 10.117 -12.932 1.00 73.06 85 ALA A N 1
ATOM 692 C CA . ALA A 1 85 ? -3.636 10.200 -13.990 1.00 73.06 85 ALA A CA 1
ATOM 693 C C . ALA A 1 85 ? -2.425 11.052 -13.568 1.00 73.06 85 ALA A C 1
ATOM 695 O O . ALA A 1 85 ? -1.281 10.674 -13.832 1.00 73.06 85 ALA A O 1
ATOM 696 N N . VAL A 1 86 ? -2.666 12.167 -12.871 1.00 76.12 86 VAL A N 1
ATOM 697 C CA . VAL A 1 86 ? -1.611 13.014 -12.294 1.00 76.12 86 VAL A CA 1
ATOM 698 C C . VAL A 1 86 ? -0.830 12.248 -11.229 1.00 76.12 86 VAL A C 1
ATOM 700 O O . VAL A 1 86 ? 0.400 12.238 -11.265 1.00 76.12 86 VAL A O 1
ATOM 703 N N . MET A 1 87 ? -1.517 11.557 -10.318 1.00 72.12 87 MET A N 1
ATOM 704 C CA . MET A 1 87 ? -0.867 10.761 -9.276 1.00 72.12 87 MET A CA 1
ATOM 705 C C . MET A 1 87 ? -0.018 9.633 -9.875 1.00 72.12 87 MET A C 1
ATOM 707 O O . MET A 1 87 ? 1.129 9.452 -9.468 1.00 72.12 87 MET A O 1
ATOM 711 N N . ASP A 1 88 ? -0.515 8.921 -10.886 1.00 73.44 88 ASP A N 1
ATOM 712 C CA . ASP A 1 88 ? 0.246 7.889 -11.593 1.00 73.44 88 ASP A CA 1
ATOM 713 C C . ASP A 1 88 ? 1.462 8.475 -12.331 1.00 73.44 88 ASP A C 1
ATOM 715 O O . ASP A 1 88 ? 2.526 7.851 -12.350 1.00 73.44 88 ASP A O 1
ATOM 719 N N . ALA A 1 89 ? 1.348 9.673 -12.914 1.00 73.12 89 ALA A N 1
ATOM 720 C CA . ALA A 1 89 ? 2.467 10.361 -13.559 1.00 73.12 89 ALA A CA 1
ATOM 721 C C . ALA A 1 89 ? 3.553 10.768 -12.547 1.00 73.12 89 ALA A C 1
ATOM 723 O O . ALA A 1 89 ? 4.732 10.480 -12.764 1.00 73.12 89 ALA A O 1
ATOM 724 N N . LEU A 1 90 ? 3.164 11.363 -11.416 1.00 71.25 90 LEU A N 1
ATOM 725 C CA . LEU A 1 90 ? 4.080 11.714 -10.323 1.00 71.25 90 LEU A CA 1
ATOM 726 C C . LEU A 1 90 ? 4.762 10.468 -9.745 1.00 71.25 90 LEU A C 1
ATOM 728 O O . LEU A 1 90 ? 5.977 10.441 -9.555 1.00 71.25 90 LEU A O 1
ATOM 732 N N . THR A 1 91 ? 3.989 9.402 -9.545 1.00 65.69 91 THR A N 1
ATOM 733 C CA . THR A 1 91 ? 4.483 8.124 -9.023 1.00 65.69 91 THR A CA 1
ATOM 734 C C . THR A 1 91 ? 5.491 7.485 -9.975 1.00 65.69 91 THR A C 1
ATOM 736 O O . THR A 1 91 ? 6.536 6.994 -9.542 1.00 65.69 91 THR A O 1
ATOM 739 N N . LYS A 1 92 ? 5.217 7.516 -11.284 1.00 66.62 92 LYS A N 1
ATOM 740 C CA . LYS A 1 92 ? 6.169 7.080 -12.310 1.00 66.62 92 LYS A CA 1
ATOM 741 C C . LYS A 1 92 ? 7.465 7.878 -12.203 1.00 66.62 92 LYS A C 1
ATOM 743 O O . LYS A 1 92 ? 8.511 7.258 -12.086 1.00 66.62 92 LYS A O 1
ATOM 748 N N . MET A 1 93 ? 7.418 9.207 -12.136 1.00 61.34 93 MET A N 1
ATOM 749 C CA . MET A 1 93 ? 8.638 10.019 -12.008 1.00 61.34 93 MET A CA 1
ATOM 750 C C . MET A 1 93 ? 9.448 9.711 -10.740 1.00 61.34 93 MET A C 1
ATOM 752 O O . MET A 1 93 ? 10.670 9.649 -10.812 1.00 61.34 93 MET A O 1
ATOM 756 N N . ALA A 1 94 ? 8.790 9.462 -9.605 1.00 61.09 94 ALA A N 1
ATOM 757 C CA . ALA A 1 94 ? 9.467 9.152 -8.342 1.00 61.09 94 ALA A CA 1
ATOM 758 C C . ALA A 1 94 ? 10.074 7.737 -8.291 1.00 61.09 94 ALA A C 1
ATOM 760 O O . ALA A 1 94 ? 11.046 7.504 -7.577 1.00 61.09 94 ALA A O 1
ATOM 761 N N . THR A 1 95 ? 9.496 6.780 -9.024 1.00 58.91 95 THR A N 1
ATOM 762 C CA . THR A 1 95 ? 9.895 5.361 -8.945 1.00 58.91 95 THR A CA 1
ATOM 763 C C . THR A 1 95 ? 10.792 4.929 -10.102 1.00 58.91 95 THR A C 1
ATOM 765 O O . THR A 1 95 ? 11.467 3.910 -10.000 1.00 58.91 95 THR A O 1
ATOM 768 N N . ILE A 1 96 ? 10.774 5.651 -11.222 1.00 59.56 96 ILE A N 1
ATOM 769 C CA . ILE A 1 96 ? 11.548 5.332 -12.420 1.00 59.56 96 ILE A CA 1
ATOM 770 C C . ILE A 1 96 ? 13.014 5.736 -12.174 1.00 59.56 96 ILE A C 1
ATOM 772 O O . ILE A 1 96 ? 13.303 6.926 -12.048 1.00 59.56 96 ILE A O 1
ATOM 776 N N . PRO A 1 97 ? 13.963 4.777 -12.123 1.00 64.06 97 PRO A N 1
ATOM 777 C CA . PRO A 1 97 ? 15.385 5.099 -12.208 1.00 64.06 97 PRO A CA 1
ATOM 778 C C . PRO A 1 97 ? 15.661 5.931 -13.472 1.00 64.06 97 PRO A C 1
ATOM 780 O O . PRO A 1 97 ? 14.899 5.846 -14.431 1.00 64.06 97 PRO A O 1
ATOM 783 N N . ASN A 1 98 ? 16.758 6.694 -13.529 1.00 77.19 98 ASN A N 1
ATOM 784 C CA . ASN A 1 98 ? 17.217 7.317 -14.782 1.00 77.19 98 ASN A CA 1
ATOM 785 C C . ASN A 1 98 ? 17.057 6.335 -15.973 1.00 77.19 98 ASN A C 1
ATOM 787 O O . ASN A 1 98 ? 17.292 5.136 -15.831 1.00 77.19 98 ASN A O 1
ATOM 791 N N . GLN A 1 99 ? 16.654 6.816 -17.151 1.00 77.19 99 GLN A N 1
ATOM 792 C CA . GLN A 1 99 ? 16.435 5.991 -18.350 1.00 77.19 99 GLN A CA 1
ATOM 793 C C . GLN A 1 99 ? 17.591 5.008 -18.612 1.00 77.19 99 GLN A C 1
ATOM 795 O O . GLN A 1 99 ? 17.368 3.869 -19.019 1.00 77.19 99 GLN A O 1
ATOM 800 N N . ILE A 1 100 ? 18.828 5.414 -18.304 1.00 77.38 100 ILE A N 1
ATOM 801 C CA . ILE A 1 100 ? 20.018 4.557 -18.394 1.00 77.38 100 ILE A CA 1
ATOM 802 C C . ILE A 1 100 ? 19.962 3.394 -17.392 1.00 77.38 100 ILE A C 1
ATOM 804 O O . ILE A 1 100 ? 20.263 2.260 -17.755 1.00 77.38 100 ILE A O 1
ATOM 808 N N . THR A 1 101 ? 19.605 3.641 -16.131 1.00 78.75 101 THR A N 1
ATOM 809 C CA . THR A 1 101 ? 19.515 2.589 -15.108 1.00 78.75 101 THR A CA 1
ATOM 810 C C . THR A 1 101 ? 18.324 1.666 -15.348 1.00 78.75 101 THR A C 1
ATOM 812 O O . THR A 1 101 ? 18.461 0.461 -15.154 1.00 78.75 101 THR A O 1
ATOM 815 N N . GLN A 1 102 ? 17.203 2.170 -15.868 1.00 79.00 102 GLN A N 1
ATOM 816 C CA . GLN A 1 102 ? 16.112 1.309 -16.340 1.00 79.00 102 GLN A CA 1
ATOM 817 C C . GLN A 1 102 ? 16.533 0.397 -17.483 1.00 79.00 102 GLN A C 1
ATOM 819 O O . GLN A 1 102 ? 16.236 -0.795 -17.464 1.00 79.00 102 GLN A O 1
ATOM 824 N N . ALA A 1 103 ? 17.245 0.947 -18.462 1.00 79.56 103 ALA A N 1
ATOM 825 C CA . ALA A 1 103 ? 17.746 0.174 -19.581 1.00 79.56 103 ALA A CA 1
ATOM 826 C C . ALA A 1 103 ? 18.773 -0.879 -19.140 1.00 79.56 103 ALA A C 1
ATOM 828 O O . ALA A 1 103 ? 18.753 -1.984 -19.673 1.00 79.56 103 ALA A O 1
ATOM 829 N N . LYS A 1 104 ? 19.611 -0.583 -18.134 1.00 79.50 104 LYS A N 1
ATOM 830 C CA . LYS A 1 104 ? 20.503 -1.575 -17.507 1.00 79.50 104 LYS A CA 1
ATOM 831 C C . LYS A 1 104 ? 19.722 -2.714 -16.857 1.00 79.50 104 LYS A C 1
ATOM 833 O O . LYS A 1 104 ? 19.962 -3.856 -17.216 1.00 79.50 104 LYS A O 1
ATOM 838 N N . LEU A 1 105 ? 18.753 -2.408 -15.992 1.00 81.50 105 LEU A N 1
ATOM 839 C CA . LEU A 1 105 ? 17.930 -3.423 -15.318 1.00 81.50 105 LEU A CA 1
ATOM 840 C C . LEU A 1 105 ? 17.116 -4.263 -16.312 1.00 81.50 105 LEU A C 1
ATOM 842 O O . LEU A 1 105 ? 17.017 -5.478 -16.182 1.00 81.50 105 LEU A O 1
ATOM 846 N N . SER A 1 106 ? 16.550 -3.625 -17.339 1.00 80.62 106 SER A N 1
ATOM 847 C CA . SER A 1 106 ? 15.832 -4.327 -18.405 1.00 80.62 106 SER A CA 1
ATOM 848 C C . SER A 1 106 ? 16.764 -5.226 -19.218 1.00 80.62 106 SER A C 1
ATOM 850 O O . SER A 1 106 ? 16.366 -6.321 -19.605 1.00 80.62 106 SER A O 1
ATOM 852 N N . HIS A 1 107 ? 17.983 -4.770 -19.514 1.00 80.81 107 HIS A N 1
ATOM 853 C CA . HIS A 1 107 ? 18.960 -5.560 -20.257 1.00 80.81 107 HIS A CA 1
ATOM 854 C C . HIS A 1 107 ? 19.505 -6.722 -19.421 1.00 80.81 107 HIS A C 1
ATOM 856 O O . HIS A 1 107 ? 19.625 -7.817 -19.947 1.00 80.81 107 HIS A O 1
ATOM 862 N N . GLU A 1 108 ? 19.751 -6.517 -18.128 1.00 80.81 108 GLU A N 1
ATOM 863 C CA . GLU A 1 108 ? 20.144 -7.56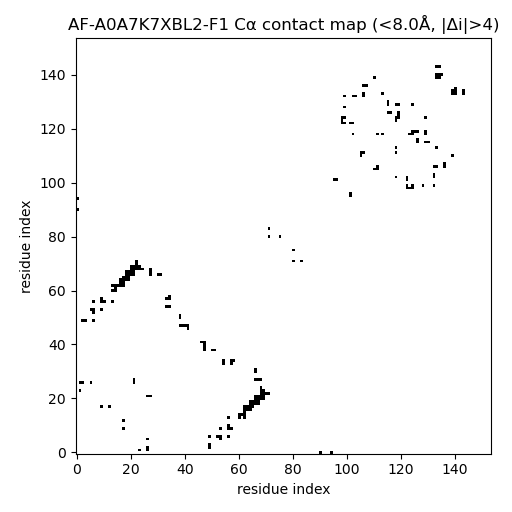8 -17.182 1.00 80.81 108 GLU A CA 1
ATOM 864 C C . GLU A 1 108 ? 19.063 -8.646 -17.040 1.00 80.81 108 GLU A C 1
ATOM 866 O O . GLU A 1 108 ? 19.378 -9.825 -16.981 1.00 80.81 108 GLU A O 1
ATOM 871 N N . PHE A 1 109 ? 17.782 -8.264 -17.043 1.00 81.44 109 PHE A N 1
ATOM 872 C CA . PHE A 1 109 ? 16.690 -9.226 -16.887 1.00 81.44 109 PHE A CA 1
ATOM 873 C C . PHE A 1 109 ? 16.346 -9.987 -18.177 1.00 81.44 109 PHE A C 1
ATOM 875 O O . PHE A 1 109 ? 16.059 -11.180 -18.138 1.00 81.44 109 PHE A O 1
ATOM 882 N N . TYR A 1 110 ? 16.318 -9.301 -19.325 1.00 79.25 110 TYR A N 1
ATOM 883 C CA . TYR A 1 110 ? 15.834 -9.876 -20.590 1.00 79.25 110 TYR A CA 1
ATOM 884 C C . TYR A 1 110 ? 16.947 -10.216 -21.589 1.00 79.25 110 TYR A C 1
ATOM 886 O O . TYR A 1 110 ? 16.636 -10.747 -22.654 1.00 79.25 110 TYR A O 1
ATOM 894 N N . HIS A 1 111 ? 18.202 -9.846 -21.308 1.00 74.50 111 HIS A N 1
ATOM 895 C CA . HIS A 1 111 ? 19.351 -9.965 -22.218 1.00 74.50 111 HIS A CA 1
ATOM 896 C C . HIS A 1 111 ? 19.017 -9.569 -23.664 1.00 74.50 111 HIS A C 1
ATOM 898 O O . HIS A 1 111 ? 19.378 -10.247 -24.624 1.00 74.50 111 HIS A O 1
ATOM 904 N N . GLN A 1 112 ? 18.263 -8.476 -23.834 1.00 71.00 112 GLN A N 1
ATOM 905 C CA . GLN A 1 112 ? 17.779 -8.046 -25.147 1.00 71.00 112 GLN A CA 1
ATOM 906 C C . GLN A 1 112 ? 18.961 -7.877 -26.110 1.00 71.00 112 GLN A C 1
ATOM 908 O O . GLN A 1 112 ? 19.882 -7.106 -25.825 1.00 71.00 112 GLN A O 1
ATOM 913 N N . ASN A 1 113 ? 18.919 -8.596 -27.241 1.00 58.97 113 ASN A N 1
ATOM 914 C CA . ASN A 1 113 ? 19.976 -8.589 -28.250 1.00 58.97 113 ASN A CA 1
ATOM 915 C C . ASN A 1 113 ? 20.349 -7.159 -28.659 1.00 58.97 113 ASN A C 1
ATOM 917 O O . ASN A 1 113 ? 19.492 -6.294 -28.857 1.00 58.97 113 ASN A O 1
ATOM 921 N N . ALA A 1 114 ? 21.653 -6.947 -28.839 1.00 54.38 114 ALA A N 1
ATOM 922 C CA . ALA A 1 114 ? 22.329 -5.683 -29.111 1.00 54.38 114 ALA A CA 1
ATOM 923 C C . ALA A 1 114 ? 21.995 -5.022 -30.465 1.00 54.38 114 ALA A C 1
ATOM 925 O O . ALA A 1 114 ? 22.824 -4.292 -31.017 1.00 54.38 114 ALA A O 1
ATOM 926 N N . ASN A 1 115 ? 20.785 -5.193 -31.005 1.00 59.00 115 ASN A N 1
ATOM 927 C CA . ASN A 1 115 ? 20.256 -4.221 -31.949 1.00 59.00 115 ASN A CA 1
ATOM 928 C C . ASN A 1 115 ? 20.069 -2.922 -31.169 1.00 59.00 115 ASN A C 1
ATOM 930 O O . ASN A 1 115 ? 19.014 -2.652 -30.601 1.00 59.00 115 ASN A O 1
ATOM 934 N 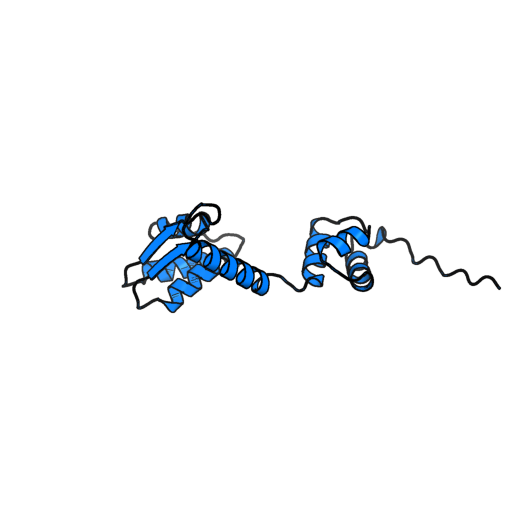N . LYS A 1 116 ? 21.139 -2.115 -31.137 1.00 59.97 116 LYS A N 1
ATOM 935 C CA . LYS A 1 116 ? 21.266 -0.836 -30.420 1.00 59.97 116 LYS A CA 1
ATOM 936 C C . LYS A 1 116 ? 20.056 0.079 -30.635 1.00 59.97 116 LYS A C 1
ATOM 938 O O . LYS A 1 116 ? 19.778 0.931 -29.804 1.00 59.97 116 LYS A O 1
ATOM 943 N N . GLN A 1 117 ? 19.334 -0.123 -31.736 1.00 63.38 117 GLN A N 1
ATOM 944 C CA . GLN A 1 117 ? 18.100 0.556 -32.099 1.00 63.38 117 GLN A CA 1
ATOM 945 C C . GLN A 1 117 ? 16.885 0.182 -31.239 1.00 63.38 117 GLN A C 1
ATOM 947 O O . GLN A 1 117 ? 16.065 1.056 -31.000 1.00 63.38 117 GLN A O 1
ATOM 952 N N . GLN A 1 118 ? 16.734 -1.058 -30.770 1.00 71.19 118 GLN A N 1
ATOM 953 C CA . GLN A 1 118 ? 15.561 -1.464 -29.988 1.00 71.19 118 GLN A CA 1
ATOM 954 C C . GLN A 1 118 ? 15.619 -0.898 -28.567 1.00 71.19 118 GLN A C 1
ATOM 956 O O . GLN A 1 118 ? 14.662 -0.271 -28.125 1.00 71.19 118 GLN A O 1
ATOM 961 N N . LEU A 1 119 ? 16.778 -1.001 -27.910 1.00 73.50 119 LEU A N 1
ATOM 962 C CA . LEU A 1 119 ? 17.017 -0.378 -26.604 1.00 73.50 119 LEU A CA 1
ATOM 963 C C . LEU A 1 119 ? 16.959 1.159 -26.681 1.00 73.50 119 LEU A C 1
ATOM 965 O O . LEU A 1 119 ? 16.371 1.801 -25.814 1.00 73.50 119 LEU A O 1
ATOM 969 N N . ASN A 1 120 ? 17.512 1.746 -27.751 1.00 71.56 120 ASN A N 1
ATOM 970 C CA . ASN A 1 120 ? 17.401 3.181 -28.036 1.00 71.56 120 ASN A CA 1
ATOM 971 C C . ASN A 1 120 ? 15.931 3.603 -28.188 1.00 71.56 120 ASN A C 1
ATOM 973 O O . ASN A 1 120 ? 15.491 4.498 -27.478 1.00 71.56 120 ASN A O 1
ATOM 977 N N . LYS A 1 121 ? 15.147 2.915 -29.029 1.00 74.62 121 LYS A N 1
ATOM 978 C CA . LYS A 1 121 ? 13.724 3.228 -29.241 1.00 74.62 121 LYS A CA 1
ATOM 979 C C . LYS A 1 121 ? 12.883 3.041 -27.978 1.00 74.62 121 LYS A C 1
ATOM 981 O O . LYS A 1 121 ? 11.993 3.844 -27.730 1.00 74.62 121 LYS A O 1
ATOM 986 N N . GLN A 1 122 ? 13.153 2.003 -27.190 1.00 76.44 122 GLN A N 1
ATOM 987 C CA . GLN A 1 122 ? 12.354 1.675 -26.010 1.00 76.44 122 GLN A CA 1
ATOM 988 C C . GLN A 1 122 ? 12.582 2.648 -24.847 1.00 76.44 122 GLN A C 1
ATOM 990 O O . GLN A 1 122 ? 11.630 2.997 -24.155 1.00 76.44 122 GLN A O 1
ATOM 995 N N . PHE A 1 123 ? 13.821 3.104 -24.644 1.00 78.38 123 PHE A N 1
ATOM 996 C CA . PHE A 1 123 ? 14.186 3.968 -23.513 1.00 78.38 123 PHE A CA 1
ATOM 997 C C . PHE A 1 123 ? 14.558 5.399 -23.928 1.00 78.38 123 PHE A C 1
ATOM 999 O O . PHE A 1 123 ? 14.969 6.189 -23.085 1.00 78.38 123 PHE A O 1
ATOM 1006 N N . SER A 1 124 ? 14.408 5.742 -25.214 1.00 79.81 124 SER A N 1
ATOM 1007 C CA . SER A 1 124 ? 14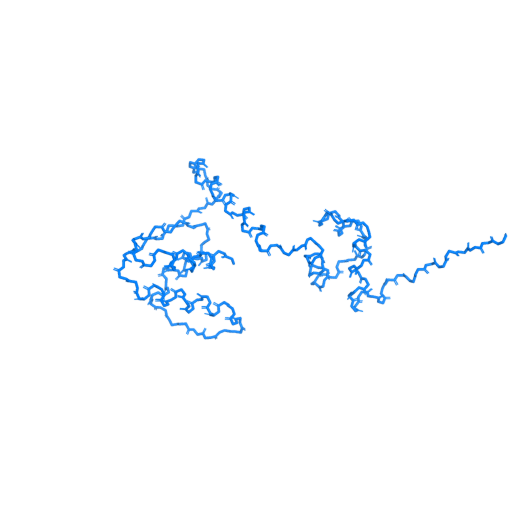.829 7.025 -25.807 1.00 79.81 124 SER A CA 1
ATOM 1008 C C . SER A 1 124 ? 16.300 7.376 -25.528 1.00 79.81 124 SER A C 1
ATOM 1010 O O . SER A 1 124 ? 16.652 8.537 -25.333 1.00 79.81 124 SER A O 1
ATOM 1012 N N . LEU A 1 125 ? 17.171 6.363 -25.486 1.00 78.31 125 LEU A N 1
ATOM 1013 C CA . LEU A 1 125 ? 18.591 6.523 -25.166 1.00 78.31 125 LEU A CA 1
ATOM 1014 C C . LEU A 1 125 ? 19.426 6.849 -26.400 1.00 78.31 125 LEU A C 1
ATOM 1016 O O . LEU A 1 125 ? 19.231 6.287 -27.472 1.00 78.31 125 LEU A O 1
ATOM 1020 N N . THR A 1 126 ? 20.457 7.670 -26.233 1.00 78.62 126 THR A N 1
ATOM 1021 C CA . THR A 1 126 ? 21.447 7.908 -27.293 1.00 78.62 126 THR A CA 1
A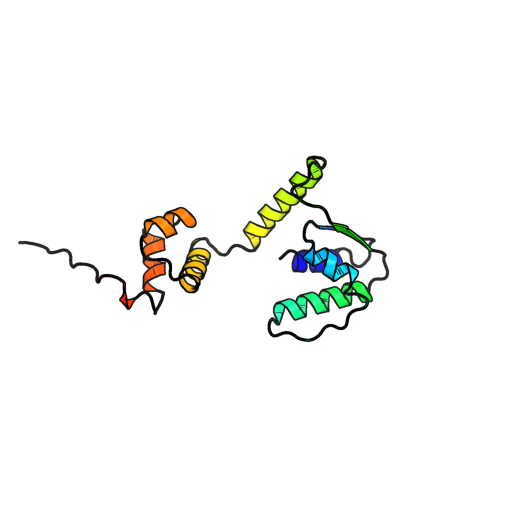TOM 1022 C C . THR A 1 126 ? 22.262 6.645 -27.597 1.00 78.62 126 THR A C 1
ATOM 1024 O O . THR A 1 126 ? 22.477 5.777 -26.746 1.00 78.62 126 THR A O 1
ATOM 1027 N N . LEU A 1 127 ? 22.783 6.539 -28.825 1.00 73.19 127 LEU A N 1
ATOM 1028 C CA . LEU A 1 127 ? 23.617 5.397 -29.225 1.00 73.19 127 LEU A CA 1
ATOM 1029 C C . LEU A 1 127 ? 24.882 5.245 -28.364 1.00 73.19 127 LEU A C 1
ATOM 1031 O O . LEU A 1 127 ? 25.368 4.125 -28.215 1.00 73.19 127 LEU A O 1
ATOM 1035 N N . SER A 1 128 ? 25.415 6.333 -27.800 1.00 74.06 128 SER A N 1
ATOM 1036 C CA . SER A 1 128 ? 26.550 6.295 -26.869 1.00 74.06 128 SER A CA 1
ATOM 1037 C C . SER A 1 128 ? 26.168 5.656 -25.531 1.00 74.06 128 SER A C 1
ATOM 1039 O O . SER A 1 128 ? 26.905 4.805 -25.042 1.00 74.06 128 SER A O 1
ATOM 1041 N N . GLN A 1 129 ? 24.993 5.980 -24.984 1.00 75.31 129 GLN A N 1
ATOM 1042 C CA . GLN A 1 129 ? 24.481 5.389 -23.742 1.00 75.31 129 GLN A CA 1
ATOM 1043 C C . GLN A 1 129 ? 24.213 3.887 -23.902 1.00 75.31 129 GLN A C 1
ATOM 1045 O O . GLN A 1 129 ? 24.622 3.095 -23.058 1.00 75.31 129 GLN A O 1
ATOM 1050 N N . VAL A 1 130 ? 23.622 3.458 -25.022 1.00 73.69 130 VAL A N 1
ATOM 1051 C CA . VAL A 1 130 ? 23.377 2.025 -25.286 1.00 73.69 130 VAL A CA 1
ATOM 1052 C C . VAL A 1 130 ? 24.687 1.234 -25.407 1.00 73.69 130 VAL A C 1
ATOM 1054 O O . VAL A 1 130 ? 24.774 0.098 -24.943 1.00 73.69 130 VAL A O 1
ATOM 1057 N N . ARG A 1 131 ? 25.742 1.846 -25.968 1.00 75.00 131 ARG A N 1
ATOM 1058 C CA . ARG A 1 131 ? 27.085 1.241 -26.057 1.00 75.00 131 ARG A CA 1
ATOM 1059 C C . ARG A 1 131 ? 27.769 1.060 -24.701 1.00 75.00 131 ARG A C 1
ATOM 1061 O O . ARG A 1 131 ? 28.711 0.286 -24.640 1.00 75.00 131 ARG A O 1
ATOM 1068 N N . GLN A 1 132 ? 27.314 1.729 -23.643 1.00 76.31 132 GLN A N 1
ATOM 1069 C CA . GLN A 1 132 ? 27.824 1.520 -22.284 1.00 76.31 132 GLN A CA 1
ATOM 1070 C C . GLN A 1 132 ? 27.069 0.416 -21.530 1.00 76.31 132 GLN A C 1
ATOM 1072 O O . GLN A 1 132 ? 27.595 -0.125 -20.564 1.00 76.31 132 GLN A O 1
ATOM 1077 N N . ILE A 1 133 ? 25.847 0.077 -21.954 1.00 76.50 133 ILE A N 1
ATOM 1078 C CA . ILE A 1 133 ? 24.970 -0.867 -21.243 1.00 76.50 133 ILE A CA 1
ATOM 1079 C C . ILE A 1 133 ? 25.296 -2.315 -21.621 1.00 76.50 133 ILE A C 1
ATOM 1081 O O . ILE A 1 1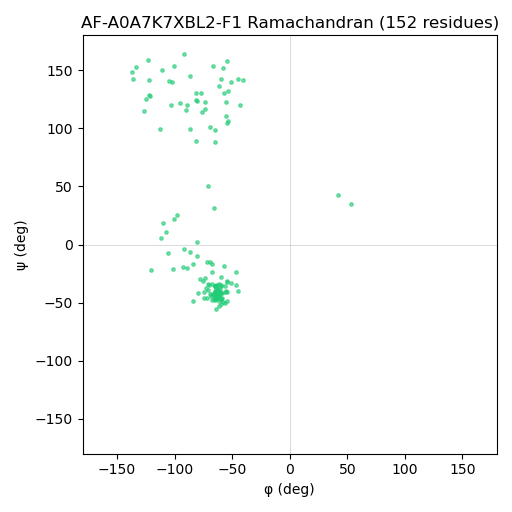33 ? 25.506 -3.143 -20.741 1.00 76.50 133 ILE A O 1
ATOM 1085 N N . VAL A 1 134 ? 25.406 -2.611 -22.918 1.00 72.50 134 VAL A N 1
ATOM 1086 C CA . VAL A 1 134 ? 25.629 -3.987 -23.405 1.00 72.50 134 VAL A CA 1
ATOM 1087 C C . VAL A 1 134 ? 26.964 -4.588 -22.925 1.00 72.50 134 VAL A C 1
ATOM 1089 O O . VAL A 1 134 ? 26.946 -5.701 -22.409 1.00 72.50 134 VAL A O 1
ATOM 1092 N N . PRO A 1 135 ? 28.111 -3.877 -22.990 1.00 73.38 135 PRO A N 1
ATOM 1093 C CA . PRO A 1 135 ? 29.390 -4.431 -22.532 1.00 73.38 135 PRO A CA 1
ATOM 1094 C C . PRO A 1 135 ? 29.496 -4.557 -21.009 1.00 73.38 135 PRO A C 1
ATOM 1096 O O . PRO A 1 135 ? 30.400 -5.220 -20.517 1.00 73.38 135 PRO A O 1
ATOM 1099 N N . SER A 1 136 ? 28.606 -3.896 -20.258 1.00 72.75 136 SER A N 1
ATOM 1100 C CA . SER A 1 136 ? 28.571 -3.998 -18.795 1.00 72.75 136 SER A CA 1
ATOM 1101 C C . SER A 1 136 ? 27.868 -5.262 -18.288 1.00 72.75 136 SER A C 1
ATOM 1103 O O . SER A 1 136 ? 27.957 -5.561 -17.102 1.00 72.75 136 SER A O 1
ATOM 1105 N N . CYS A 1 137 ? 27.194 -6.011 -19.168 1.00 77.06 137 CYS A N 1
ATOM 1106 C CA . CYS A 1 137 ? 26.599 -7.301 -18.837 1.00 77.06 137 CYS A CA 1
ATOM 1107 C C . CYS A 1 137 ? 27.631 -8.423 -19.071 1.00 77.06 137 CYS A C 1
ATOM 1109 O O . CYS A 1 137 ? 28.082 -8.581 -20.208 1.00 77.06 137 CYS A O 1
ATOM 1111 N N . PRO A 1 138 ? 28.004 -9.214 -18.047 1.00 72.56 138 PRO A N 1
ATOM 1112 C CA . PRO A 1 138 ? 29.028 -10.254 -18.173 1.00 72.56 138 PRO A CA 1
ATOM 1113 C C . PRO A 1 138 ? 28.643 -11.353 -19.176 1.00 72.56 138 PRO A C 1
ATOM 1115 O O . PRO A 1 138 ? 29.504 -11.820 -19.921 1.00 72.56 138 PRO A O 1
ATOM 1118 N N . ASP A 1 139 ? 27.354 -11.689 -19.268 1.00 73.25 139 ASP A N 1
ATOM 1119 C CA . ASP A 1 139 ? 26.847 -12.722 -20.181 1.00 73.25 139 ASP A CA 1
ATOM 1120 C C . ASP A 1 139 ? 26.792 -12.245 -21.639 1.00 73.25 139 ASP A C 1
ATOM 1122 O O . ASP A 1 139 ? 26.984 -13.022 -22.574 1.00 73.25 139 ASP A O 1
ATOM 1126 N N . CYS A 1 140 ? 26.563 -10.945 -21.857 1.00 74.69 140 CYS A N 1
ATOM 1127 C CA . CYS A 1 140 ? 26.492 -10.359 -23.196 1.00 74.69 140 CYS A CA 1
ATOM 1128 C C . CYS A 1 140 ? 27.841 -9.814 -23.689 1.00 74.69 140 CYS A C 1
ATOM 1130 O O . CYS A 1 140 ? 28.022 -9.662 -24.899 1.00 74.69 140 CYS A O 1
ATOM 1132 N N . ALA A 1 141 ? 28.801 -9.551 -22.795 1.00 67.25 141 ALA A N 1
ATOM 1133 C CA . ALA A 1 141 ? 30.116 -9.014 -23.141 1.00 67.25 141 ALA A CA 1
ATOM 1134 C C . ALA A 1 141 ? 30.852 -9.902 -24.159 1.00 67.25 141 ALA A C 1
ATOM 1136 O O . ALA A 1 141 ? 31.398 -9.378 -25.131 1.00 67.25 141 ALA A O 1
ATOM 1137 N N . TYR A 1 14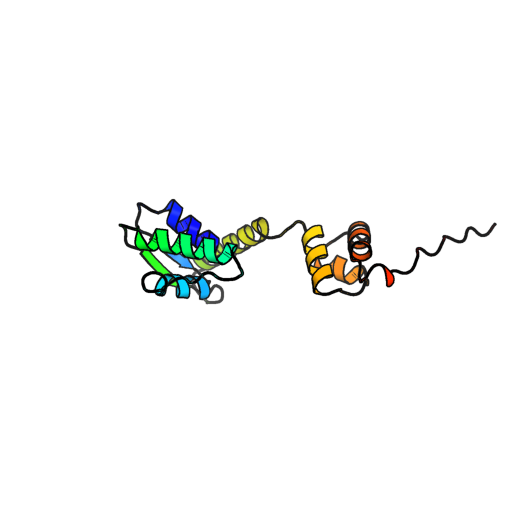2 ? 30.772 -11.229 -24.001 1.00 63.19 142 TYR A N 1
ATOM 1138 C CA . TYR A 1 142 ? 31.374 -12.215 -24.912 1.00 63.19 142 TYR A CA 1
ATOM 1139 C C . TYR A 1 142 ? 30.739 -12.256 -26.310 1.00 63.19 142 TYR A C 1
ATOM 1141 O O . TYR A 1 142 ? 31.386 -12.675 -27.267 1.00 63.19 142 TYR A O 1
ATOM 1149 N N . LEU A 1 143 ? 29.486 -11.811 -26.441 1.00 62.31 143 LEU A N 1
ATOM 1150 C CA . LEU A 1 143 ? 28.749 -11.761 -27.709 1.00 62.31 143 LEU A CA 1
ATOM 1151 C C . LEU A 1 143 ? 28.916 -10.416 -28.430 1.00 62.31 143 LEU A C 1
ATOM 1153 O O . LEU A 1 143 ? 28.410 -10.236 -29.540 1.00 62.31 143 LEU A O 1
ATOM 1157 N N . THR A 1 144 ? 29.615 -9.457 -27.817 1.00 56.16 144 THR A N 1
ATOM 1158 C CA . THR A 1 144 ? 29.924 -8.180 -28.459 1.00 56.16 144 THR A CA 1
ATOM 1159 C C . THR A 1 144 ? 31.012 -8.425 -29.504 1.00 56.16 144 THR A C 1
ATOM 1161 O O . THR A 1 144 ? 32.091 -8.892 -29.138 1.00 56.16 144 THR A O 1
ATOM 1164 N N . PRO A 1 145 ? 30.799 -8.097 -30.792 1.00 53.75 145 PRO A N 1
ATOM 1165 C CA . PRO A 1 145 ? 31.889 -8.128 -31.754 1.00 53.75 145 PRO A CA 1
ATOM 1166 C C . PRO A 1 145 ? 32.998 -7.211 -31.234 1.00 53.75 145 PRO A C 1
ATOM 1168 O O . PRO A 1 145 ? 32.708 -6.064 -30.865 1.00 53.75 145 PRO A O 1
ATOM 1171 N N . LEU A 1 146 ? 34.244 -7.704 -31.197 1.00 47.84 146 LEU A N 1
ATOM 1172 C CA . LEU A 1 146 ? 35.415 -6.848 -30.996 1.00 47.84 146 LEU A CA 1
ATOM 1173 C C . LEU A 1 146 ? 35.264 -5.606 -31.888 1.00 47.84 146 LEU A C 1
ATOM 1175 O O . LEU A 1 146 ? 34.776 -5.740 -33.017 1.00 47.84 146 LEU A O 1
ATOM 1179 N N . PRO A 1 147 ? 35.669 -4.405 -31.431 1.00 45.28 147 PRO A N 1
ATOM 1180 C CA . PRO A 1 147 ? 35.744 -3.266 -32.326 1.00 45.28 147 PRO A CA 1
ATOM 1181 C C . PRO A 1 147 ? 36.638 -3.688 -33.489 1.00 45.28 147 PRO A C 1
ATOM 1183 O O . PRO A 1 147 ? 37.828 -3.929 -33.299 1.00 45.28 147 PRO A O 1
ATOM 1186 N N . THR A 1 148 ? 36.044 -3.842 -34.674 1.00 44.38 148 THR A N 1
ATOM 1187 C CA . THR A 1 148 ? 36.782 -3.99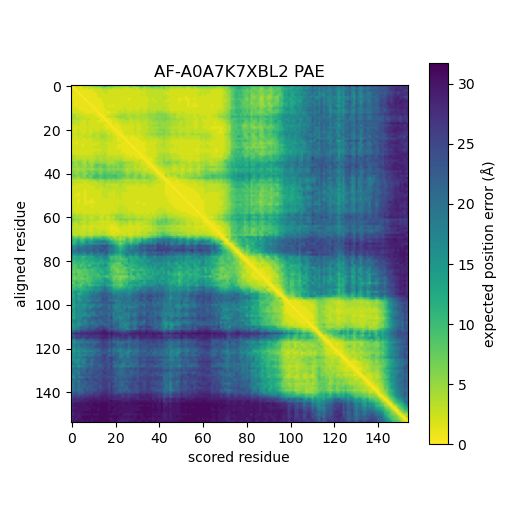7 -35.921 1.00 44.38 148 THR A CA 1
ATOM 1188 C C . THR A 1 148 ? 37.727 -2.819 -35.970 1.00 44.38 148 THR A C 1
ATOM 1190 O O . THR A 1 148 ? 37.288 -1.674 -36.116 1.00 44.38 148 THR A O 1
ATOM 1193 N N . THR A 1 149 ? 39.005 -3.106 -35.737 1.00 42.47 149 THR A N 1
ATOM 1194 C CA . THR A 1 149 ? 40.109 -2.182 -35.926 1.00 42.47 149 THR A CA 1
ATOM 1195 C C . THR A 1 149 ? 39.857 -1.468 -37.238 1.00 42.47 149 THR A C 1
ATOM 1197 O O . THR A 1 149 ? 39.699 -2.120 -38.272 1.00 42.47 149 THR A O 1
ATOM 1200 N N . VAL A 1 150 ? 39.734 -0.143 -37.178 1.00 47.03 150 VAL A N 1
ATOM 1201 C CA . VAL A 1 150 ? 39.731 0.702 -38.366 1.00 47.03 150 VAL A CA 1
ATOM 1202 C C . VAL A 1 150 ? 41.009 0.348 -39.110 1.00 47.03 150 VAL A C 1
ATOM 1204 O O . VAL A 1 150 ? 42.101 0.668 -38.648 1.00 47.03 150 VAL A O 1
ATOM 1207 N N . GLY A 1 151 ? 40.872 -0.407 -40.198 1.00 36.16 151 GLY A N 1
ATOM 1208 C CA . GLY A 1 151 ? 41.974 -0.693 -41.094 1.00 36.16 151 GLY A CA 1
ATOM 1209 C C . GLY A 1 151 ? 42.391 0.627 -41.716 1.00 36.16 151 GLY A C 1
ATOM 1210 O O . GLY A 1 151 ? 41.740 1.112 -42.636 1.00 36.16 151 GLY A O 1
ATOM 1211 N N . THR A 1 152 ? 43.440 1.240 -41.182 1.00 41.34 152 THR A N 1
ATOM 1212 C CA . THR A 1 152 ? 44.208 2.240 -41.913 1.00 41.34 152 THR A CA 1
ATOM 1213 C C . THR A 1 152 ? 44.948 1.493 -43.013 1.00 41.34 152 THR A C 1
ATOM 1215 O O . THR A 1 152 ? 45.932 0.807 -42.741 1.00 41.34 152 THR A O 1
ATOM 1218 N N . ASN A 1 153 ? 44.426 1.566 -44.235 1.00 28.42 153 ASN A N 1
ATOM 1219 C CA . ASN A 1 153 ? 45.185 1.204 -45.425 1.00 28.42 153 ASN A CA 1
ATOM 1220 C C . ASN A 1 153 ? 46.156 2.366 -45.736 1.00 28.42 153 ASN A C 1
ATOM 1222 O O . ASN A 1 153 ? 45.687 3.509 -45.699 1.00 28.42 153 ASN A O 1
ATOM 1226 N N . PRO A 1 154 ? 47.460 2.112 -45.962 1.00 48.88 154 PRO A N 1
ATOM 1227 C CA . PRO A 1 154 ? 48.418 3.129 -46.404 1.00 48.88 154 PRO A CA 1
ATOM 1228 C C . PRO A 1 154 ? 48.096 3.698 -47.793 1.00 48.88 154 PRO A C 1
ATOM 1230 O O . PRO A 1 154 ? 47.368 3.032 -48.567 1.00 48.88 154 PRO A O 1
#

Foldseek 3Di:
DQLLVVLVQLVVQLPHEEEAEDQDPPNLVCLVCLQPDDQDDDPPNVVSVSSVSNSCSSVVGPHHYHYHHDNLPDPDDPVVVVVVVVVVVVVCVVPPDQLLVVLLVVCQVPVPPPPLVVSCVVSVDDSVSSVVRQCVHPVRVVVDPDPPPPPPDD

Sequence (154 aa):
VKLAASVETFQLLKNEPLNLISDSLYVISILNRIEHSFLKEVHNKNLFILLSTLYDYVLCRCHCFYVIHFKSHTSLPRPLVESNAVMDALTKMATIPNQITQAKLSHEFYHQNANKQQLNKQFSLTLSQVRQIVPSCPDCAYLTPLPTTVGTNP

Radius of gyration: 23.0 Å; Cα contacts (8 Å, |Δi|>4): 122; chains: 1; bounding box: 65×29×64 Å

Solvent-accessible surface area (backbone atoms only — not comparable to full-atom values): 9444 Å² total; per-residue (Å²): 105,74,62,55,55,48,40,52,51,49,63,76,41,50,91,42,74,40,78,47,77,39,63,47,64,67,52,52,56,43,66,78,40,44,88,84,51,85,87,71,91,51,94,55,53,71,60,39,51,51,51,52,53,38,41,52,53,60,68,73,41,88,49,64,71,48,79,45,81,43,68,78,89,53,100,60,68,64,71,64,47,50,53,50,53,51,50,53,51,54,49,46,64,76,68,53,57,60,56,66,56,44,50,41,54,50,36,72,74,64,61,63,72,84,55,58,63,56,61,21,67,74,52,73,44,54,74,69,59,49,64,58,45,54,63,68,35,80,84,48,35,80,73,50,77,73,81,75,71,80,78,80,75,133

Mean predicted aligned error: 14.18 Å

Nearest PDB structures (foldseek):
  7sr6-assembly1_A  TM=8.556E-01  e=1.775E-04  Homo sapiens
  7xit-assembly1_A  TM=6.782E-01  e=9.485E-02  Human immunodeficiency virus 1
  3hyf-assembly1_A  TM=5.726E-01  e=7.550E-01  Human immunodeficiency virus 1
  5ocd-assembly5_E  TM=2.117E-01  e=1.067E+00  Fluoribacter dumoffii NY 23

Secondary structure (DSSP, 8-state):
-HHHHHHHHHHHTTTS-EEEEES-HHHHHHHHHHTT-PPPP-S-HHHHHHHHHHHHHHHT--S-EEEEE--TTS---HHHHHHHHHHHHHHHHHH---HHHHHHHHHHHH-----HHHHHHHHT--HHHHHHHGGGSHHHHTTS----------